Protein AF-A0A521Z4F2-F1 (afdb_monomer_lite)

Secondary structure (DSSP, 8-state):
--HHHHHHHT---SS--EEEEEE--TT---HHHHHHHHHHHHHTT-EEEEEEHHHHHHHHHT--GGGS-HHHHHHHHHHHHHHHHHHTT-TTHHHHHHHHHHHHHHHHHHHHH-TTS-HHHHHHSPPTTEEEEEEEE--HHHHHH-

Sequence (146 aa):
MEADESEKLLAAHDGPELFFGLVCPTGTETAGVVDALTAALARVGYTTEQISLSNLIDSVTGKKTALLHEDERIRHLMKAGTKLCDDSGRGDFIALLAIAAIRQIRTEKHRLKKPELKEAEAANLPLNRTAYVLKSLKREQEAQTL

pLDDT: mean 84.55, std 11.64, range [45.75, 95.69]

Foldseek 3Di:
DPPVVVVVVPPDDQFFEAEAEDDDPQPDDCVVVVVVVQVVLVVVPAHEAEAELLVLLCVVVVHDLVPPDSVVSSVVSVVSLVVQCVVVVHPQVSLVSVLVVQLVVQLVVCCVVPVPDDSVRSSPDTDGRYYYYYPDDHDPSNVVVD

Structure (mmCIF, N/CA/C/O backbone):
data_AF-A0A521Z4F2-F1
#
_entry.id   AF-A0A521Z4F2-F1
#
loop_
_atom_site.group_PDB
_atom_site.id
_atom_site.type_symbol
_atom_site.label_atom_id
_atom_site.label_alt_id
_atom_site.label_comp_id
_atom_site.label_asym_id
_atom_site.label_entity_id
_atom_site.label_seq_id
_atom_site.pdbx_PDB_ins_code
_atom_site.Cartn_x
_atom_site.Cartn_y
_atom_site.Cartn_z
_atom_site.occupancy
_atom_site.B_iso_or_equiv
_atom_site.auth_seq_id
_atom_site.auth_comp_id
_atom_site.auth_asym_id
_atom_site.auth_atom_id
_atom_site.pdbx_PDB_model_num
ATOM 1 N N . MET A 1 1 ? 19.206 -18.280 23.941 1.00 45.75 1 MET A N 1
ATOM 2 C CA . MET A 1 1 ? 18.246 -17.347 24.570 1.00 45.75 1 MET A CA 1
ATOM 3 C C . MET A 1 1 ? 17.602 -16.521 23.455 1.00 45.75 1 MET A C 1
ATOM 5 O O . MET A 1 1 ? 17.710 -15.313 23.460 1.00 45.75 1 MET A O 1
ATOM 9 N N . GLU A 1 2 ? 17.014 -17.191 22.456 1.00 46.28 2 GLU A N 1
ATOM 10 C CA . GLU A 1 2 ? 16.467 -16.564 21.226 1.00 46.28 2 GLU A CA 1
ATOM 11 C C . GLU A 1 2 ? 15.073 -17.115 20.858 1.00 46.28 2 GLU A C 1
ATOM 13 O O . GLU A 1 2 ? 14.394 -16.569 19.998 1.00 46.28 2 GLU A O 1
ATOM 18 N N . ALA A 1 3 ? 14.606 -18.181 21.524 1.00 46.69 3 ALA A N 1
ATOM 19 C CA . ALA A 1 3 ? 13.315 -18.808 21.226 1.00 46.69 3 ALA A CA 1
ATOM 20 C C . ALA A 1 3 ? 12.100 -18.037 21.796 1.00 46.69 3 ALA A C 1
ATOM 22 O O . ALA A 1 3 ? 11.002 -18.165 21.268 1.00 46.69 3 ALA A O 1
ATOM 23 N N . ASP A 1 4 ? 12.297 -17.211 22.832 1.00 51.97 4 ASP A N 1
ATOM 24 C CA . ASP A 1 4 ? 11.220 -16.548 23.598 1.00 51.97 4 ASP A CA 1
ATOM 25 C C . ASP A 1 4 ? 10.605 -15.323 22.878 1.00 51.97 4 ASP A C 1
ATOM 27 O O . ASP A 1 4 ? 9.427 -15.010 23.043 1.00 51.97 4 ASP A O 1
ATOM 31 N N . GLU A 1 5 ? 11.362 -14.635 22.013 1.00 51.59 5 GLU A N 1
ATOM 32 C CA . GLU A 1 5 ? 10.838 -13.496 21.232 1.00 51.59 5 GLU A CA 1
ATOM 33 C C . GLU A 1 5 ? 9.960 -13.937 20.054 1.00 51.59 5 GLU A C 1
ATOM 35 O O . GLU A 1 5 ? 8.976 -13.273 19.722 1.00 51.59 5 GLU A O 1
ATOM 40 N N . SER A 1 6 ? 10.275 -15.088 19.455 1.00 49.88 6 SER A N 1
ATOM 41 C CA . SER A 1 6 ? 9.537 -15.622 18.304 1.00 49.88 6 SER A CA 1
ATOM 42 C C . SER A 1 6 ? 8.145 -16.134 18.703 1.00 49.88 6 SER A C 1
ATOM 44 O O . SER A 1 6 ? 7.183 -15.945 17.959 1.00 49.88 6 SER A O 1
ATOM 46 N N . GLU A 1 7 ? 8.007 -16.717 19.901 1.00 48.75 7 GLU A N 1
ATOM 47 C CA . GLU A 1 7 ? 6.709 -17.155 20.441 1.00 48.75 7 GLU A CA 1
ATOM 48 C C . GLU A 1 7 ? 5.791 -15.977 20.804 1.00 48.75 7 GLU A C 1
ATOM 50 O O . GLU A 1 7 ? 4.580 -16.057 20.597 1.00 48.75 7 GLU A O 1
ATOM 55 N N . LYS A 1 8 ? 6.345 -14.843 21.259 1.00 50.78 8 LYS A N 1
ATOM 56 C CA . LYS A 1 8 ? 5.569 -13.606 21.467 1.00 50.78 8 LYS A CA 1
ATOM 57 C C . LYS A 1 8 ? 5.101 -12.967 20.162 1.00 50.78 8 LYS A C 1
ATOM 59 O O . LYS A 1 8 ? 4.006 -12.410 20.139 1.00 50.78 8 LYS A O 1
ATOM 64 N N . LEU A 1 9 ? 5.889 -13.065 19.087 1.00 52.62 9 LEU A N 1
ATOM 65 C CA . LEU A 1 9 ? 5.521 -12.532 17.769 1.00 52.62 9 LEU A CA 1
ATOM 66 C C . LEU A 1 9 ? 4.317 -13.262 17.147 1.00 52.62 9 LEU A C 1
ATOM 68 O O . LEU A 1 9 ? 3.569 -12.673 16.371 1.00 52.62 9 LEU A O 1
ATOM 72 N N . LEU A 1 10 ? 4.127 -14.537 17.502 1.00 50.06 10 LEU A N 1
ATOM 73 C CA . LEU A 1 10 ? 3.029 -15.392 17.038 1.00 50.06 10 LEU A CA 1
ATOM 74 C C . LEU A 1 10 ? 1.877 -15.505 18.041 1.00 50.06 10 LEU A C 1
ATOM 76 O O . LEU A 1 10 ? 0.931 -16.257 17.794 1.00 50.06 10 LEU A O 1
ATOM 80 N N . ALA A 1 11 ? 1.925 -14.773 19.159 1.00 56.53 11 ALA A N 1
ATOM 81 C CA . ALA A 1 11 ? 0.808 -14.723 20.089 1.00 56.53 11 ALA A CA 1
ATOM 82 C C . ALA A 1 11 ? -0.434 -14.261 19.320 1.00 56.53 11 ALA A C 1
ATOM 84 O O . ALA A 1 11 ? -0.479 -13.132 18.832 1.00 56.53 11 ALA A O 1
ATOM 85 N N . ALA A 1 12 ? -1.428 -15.140 19.181 1.00 57.12 12 ALA A N 1
ATOM 86 C CA . ALA A 1 12 ? -2.644 -14.862 18.430 1.00 57.12 12 ALA A CA 1
ATOM 87 C C . ALA A 1 12 ? -3.355 -13.650 19.046 1.00 57.12 12 ALA A C 1
ATOM 89 O O . ALA A 1 12 ? -4.018 -13.752 20.076 1.00 57.12 12 ALA A O 1
ATOM 90 N N . HIS A 1 13 ? -3.157 -12.480 18.446 1.00 66.00 13 HIS A N 1
ATOM 91 C CA . HIS A 1 13 ? -3.890 -11.282 18.817 1.00 66.00 13 HIS A CA 1
ATOM 92 C C . HIS A 1 13 ? -5.305 -11.410 18.253 1.00 66.00 13 HIS A C 1
ATOM 94 O O . HIS A 1 13 ? -5.501 -11.948 17.162 1.00 66.00 13 HIS A O 1
ATOM 100 N N . ASP A 1 14 ? -6.308 -10.933 18.982 1.00 76.75 14 ASP A N 1
ATOM 101 C CA . ASP A 1 14 ? -7.667 -10.899 18.452 1.00 76.75 14 ASP A CA 1
ATOM 102 C C . ASP A 1 14 ? -7.763 -9.799 17.392 1.00 76.75 14 ASP A C 1
ATOM 104 O O . ASP A 1 14 ? -7.811 -8.611 17.702 1.00 76.75 14 ASP A O 1
ATOM 108 N N . GLY A 1 15 ? -7.776 -10.213 16.123 1.00 82.75 15 GLY A N 1
ATOM 109 C CA . GLY A 1 15 ? -7.918 -9.321 14.974 1.00 82.75 15 GLY 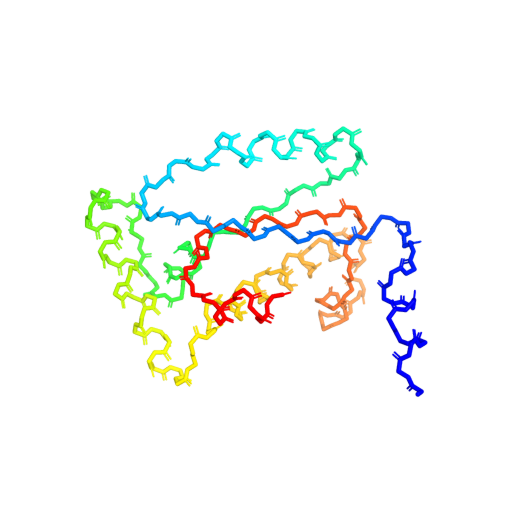A CA 1
ATOM 110 C C . GLY A 1 15 ? -6.677 -8.481 14.643 1.00 82.75 15 GLY A C 1
ATOM 111 O O . GLY A 1 15 ? -6.800 -7.258 14.548 1.00 82.75 15 GLY A O 1
ATOM 112 N N . PRO A 1 16 ? -5.498 -9.094 14.412 1.00 90.38 16 PRO A N 1
ATOM 113 C CA . PRO A 1 16 ? -4.293 -8.370 14.015 1.00 90.38 16 PRO A CA 1
ATOM 114 C C . PRO A 1 16 ? -4.491 -7.646 12.685 1.00 90.38 16 PRO A C 1
ATOM 116 O O . PRO A 1 16 ? -5.386 -7.991 11.908 1.00 90.38 16 PRO A O 1
ATOM 119 N N . GLU A 1 17 ? -3.611 -6.691 12.390 1.00 92.69 17 GLU A N 1
ATOM 120 C CA . GLU A 1 17 ? -3.448 -6.224 11.017 1.00 92.69 17 GLU A CA 1
ATOM 121 C C . GLU A 1 17 ? -2.779 -7.312 10.173 1.00 92.69 17 GLU A C 1
ATOM 123 O O . GLU A 1 17 ? -1.859 -7.989 10.629 1.00 92.69 17 GLU A O 1
ATOM 128 N N . LEU A 1 18 ? -3.244 -7.480 8.938 1.00 92.75 18 LEU A N 1
ATOM 129 C CA . LEU A 1 18 ? -2.653 -8.412 7.980 1.00 92.75 18 LEU A CA 1
ATOM 130 C C . LEU A 1 18 ? -2.032 -7.624 6.833 1.00 92.75 18 LEU A C 1
ATOM 132 O O . LEU A 1 18 ? -2.645 -6.685 6.334 1.00 92.75 18 LEU A O 1
ATOM 136 N N . PHE A 1 19 ? -0.845 -8.016 6.385 1.00 92.50 19 PHE A N 1
ATOM 137 C CA . PHE A 1 19 ? -0.157 -7.379 5.265 1.00 92.50 19 PHE A CA 1
ATOM 138 C C . PHE A 1 19 ? 0.078 -8.419 4.174 1.00 92.50 19 PHE A C 1
ATOM 140 O O . PHE A 1 19 ? 0.711 -9.446 4.404 1.00 92.50 19 PHE A O 1
ATOM 147 N N . PHE A 1 20 ? -0.456 -8.161 2.985 1.00 92.38 20 PHE A N 1
ATOM 148 C CA . PHE A 1 20 ? -0.323 -9.022 1.817 1.00 92.38 20 PHE A CA 1
ATOM 149 C C . PHE A 1 20 ? 0.442 -8.275 0.730 1.00 92.38 20 PHE A C 1
ATOM 151 O O . PHE A 1 20 ? -0.073 -7.323 0.143 1.00 92.38 20 PHE A O 1
ATOM 158 N N . GLY A 1 21 ? 1.668 -8.710 0.448 1.00 90.94 21 GLY A N 1
ATOM 159 C CA . GLY A 1 21 ? 2.465 -8.206 -0.666 1.00 90.94 21 GLY A CA 1
ATOM 160 C C . GLY A 1 21 ? 2.241 -9.027 -1.933 1.00 90.94 21 GLY A C 1
ATOM 161 O O . GLY A 1 21 ? 2.605 -10.199 -1.983 1.00 90.94 21 GLY A O 1
ATOM 162 N N . LEU A 1 22 ? 1.670 -8.421 -2.974 1.00 89.06 22 LEU A N 1
ATOM 163 C CA . LEU A 1 22 ? 1.513 -9.052 -4.283 1.00 89.06 22 LEU A CA 1
ATOM 164 C C . LEU A 1 22 ? 2.716 -8.741 -5.176 1.00 89.06 22 LEU A C 1
ATOM 166 O O . LEU A 1 22 ? 2.905 -7.606 -5.631 1.00 89.06 22 LEU A O 1
ATOM 170 N N . VAL A 1 23 ? 3.496 -9.785 -5.452 1.00 87.00 23 VAL A N 1
ATOM 171 C CA . VAL A 1 23 ? 4.620 -9.768 -6.390 1.00 87.00 23 VAL A CA 1
ATOM 172 C C . VAL A 1 23 ? 4.162 -10.397 -7.701 1.00 87.00 23 VAL A C 1
ATOM 174 O O . VAL A 1 23 ? 3.806 -11.574 -7.748 1.00 87.00 23 VAL A O 1
ATOM 177 N N . CYS A 1 24 ? 4.149 -9.613 -8.775 1.00 83.25 24 CYS A N 1
ATOM 178 C CA . CYS A 1 24 ? 3.731 -10.076 -10.095 1.00 83.25 24 CYS A CA 1
ATOM 179 C C . CYS A 1 24 ? 4.542 -9.396 -11.209 1.00 83.25 24 CYS A C 1
ATOM 181 O O . CYS A 1 24 ? 4.979 -8.250 -11.043 1.00 83.25 24 CYS A O 1
ATOM 183 N N . PRO A 1 25 ? 4.709 -10.046 -12.377 1.00 83.50 25 PRO A N 1
ATOM 184 C CA . PRO A 1 25 ? 5.275 -9.397 -13.553 1.00 83.50 25 PRO A CA 1
ATOM 185 C C . PRO A 1 25 ? 4.524 -8.110 -13.913 1.00 83.50 25 PRO A C 1
ATOM 187 O O . PRO A 1 25 ? 3.314 -7.985 -13.704 1.00 83.50 25 PRO A O 1
ATOM 190 N N . THR A 1 26 ? 5.237 -7.136 -14.478 1.00 81.38 26 THR A N 1
ATOM 191 C CA . THR A 1 26 ? 4.616 -5.858 -14.853 1.00 81.38 26 THR A CA 1
ATOM 192 C C . THR A 1 26 ? 3.630 -6.067 -16.006 1.00 81.38 26 THR A C 1
ATOM 194 O O . THR A 1 26 ? 3.967 -6.745 -16.969 1.00 81.38 26 THR A O 1
ATOM 197 N N . GLY A 1 27 ? 2.431 -5.486 -15.903 1.00 76.19 27 GLY A N 1
ATOM 198 C CA . GLY A 1 27 ? 1.341 -5.698 -16.866 1.00 76.19 27 GLY A CA 1
ATOM 199 C C . GLY A 1 27 ? 0.456 -6.913 -16.556 1.00 76.19 27 GLY A C 1
ATOM 200 O O . GLY A 1 27 ? -0.473 -7.188 -17.307 1.00 76.19 27 GLY A O 1
ATOM 201 N N . THR A 1 28 ? 0.713 -7.632 -15.457 1.00 83.50 28 THR A N 1
ATOM 202 C CA . THR A 1 28 ? -0.188 -8.694 -14.988 1.00 83.50 28 THR A CA 1
ATOM 203 C C . THR A 1 28 ? -1.458 -8.082 -14.413 1.00 83.50 28 THR A C 1
ATOM 205 O O . THR A 1 28 ? -1.390 -7.233 -13.519 1.00 83.50 28 THR A O 1
ATOM 208 N N . GLU A 1 29 ? -2.611 -8.550 -14.882 1.00 83.12 29 GLU A N 1
ATOM 209 C CA . GLU A 1 29 ? -3.891 -8.188 -14.287 1.00 83.12 29 GLU A CA 1
ATOM 210 C C . GLU A 1 29 ? -4.029 -8.861 -12.915 1.00 83.12 29 GLU A C 1
ATOM 212 O O . GLU A 1 29 ? -3.973 -10.085 -12.799 1.00 83.12 29 GLU A O 1
ATOM 217 N N . THR A 1 30 ? -4.168 -8.057 -11.861 1.00 86.62 30 THR A N 1
ATOM 218 C CA . THR A 1 30 ? -4.192 -8.531 -10.465 1.00 86.62 30 THR A CA 1
ATOM 219 C C . THR A 1 30 ? -5.515 -8.258 -9.763 1.00 86.62 30 THR A C 1
ATOM 221 O O . THR A 1 30 ? -5.704 -8.759 -8.655 1.00 86.62 30 THR A O 1
ATOM 224 N N . ALA A 1 31 ? -6.450 -7.534 -10.393 1.00 87.50 31 ALA A N 1
ATOM 225 C CA . ALA A 1 31 ? -7.736 -7.190 -9.794 1.00 87.50 31 ALA A CA 1
ATOM 226 C C . ALA A 1 31 ? -8.488 -8.437 -9.323 1.00 87.50 31 ALA A C 1
ATOM 228 O O . ALA A 1 31 ? -8.862 -8.506 -8.160 1.00 87.50 31 ALA A O 1
ATOM 229 N N . GLY A 1 32 ? -8.579 -9.481 -10.155 1.00 90.25 32 GLY A N 1
ATOM 230 C CA . GLY A 1 32 ? -9.282 -10.714 -9.779 1.00 90.25 32 GLY A CA 1
ATOM 231 C C . GLY A 1 32 ? -8.703 -11.416 -8.542 1.00 90.25 32 GLY A C 1
ATOM 232 O O . GLY A 1 32 ? -9.453 -11.959 -7.734 1.00 90.25 32 GLY A O 1
ATOM 233 N N . VAL A 1 33 ? -7.379 -11.370 -8.350 1.00 90.44 33 VAL A N 1
ATOM 234 C CA . VAL A 1 33 ? -6.721 -11.933 -7.156 1.00 90.44 33 VAL A CA 1
ATOM 235 C C . VAL A 1 33 ? -7.029 -11.086 -5.926 1.00 90.44 33 VAL A C 1
ATOM 237 O O . VAL A 1 33 ? -7.364 -11.623 -4.871 1.00 90.44 33 VAL A O 1
ATOM 240 N N . VAL A 1 34 ? -6.942 -9.762 -6.063 1.00 92.00 34 VAL A N 1
ATOM 241 C CA . VAL A 1 34 ? -7.237 -8.816 -4.981 1.00 92.00 34 VAL A CA 1
ATOM 242 C C . VAL A 1 34 ? -8.706 -8.901 -4.567 1.00 92.00 34 VAL A C 1
ATOM 244 O O . VAL A 1 34 ? -8.998 -8.894 -3.373 1.00 92.00 34 VAL A O 1
ATOM 247 N N . ASP A 1 35 ? -9.620 -9.040 -5.522 1.00 93.94 35 ASP A N 1
ATOM 248 C CA . ASP A 1 35 ? -11.056 -9.165 -5.279 1.00 93.94 35 ASP A CA 1
ATOM 249 C C . ASP A 1 35 ? -11.377 -10.474 -4.554 1.00 93.94 35 ASP A C 1
ATOM 251 O O . ASP A 1 35 ? -12.085 -10.470 -3.545 1.00 93.94 35 ASP A O 1
ATOM 255 N N . ALA A 1 36 ? -10.800 -11.592 -5.006 1.00 94.81 36 ALA A N 1
ATOM 256 C CA . ALA A 1 36 ? -10.959 -12.885 -4.347 1.00 94.81 36 ALA A CA 1
ATOM 257 C C . ALA A 1 36 ? -10.402 -12.871 -2.913 1.00 94.81 36 ALA A C 1
ATOM 259 O O . ALA A 1 36 ? -11.056 -13.359 -1.987 1.00 94.81 36 ALA A O 1
ATOM 260 N N . LEU A 1 37 ? -9.224 -12.271 -2.714 1.00 94.00 37 LEU A N 1
ATOM 261 C CA . LEU A 1 37 ? -8.606 -12.121 -1.397 1.00 94.00 37 LEU A CA 1
ATOM 262 C C . LEU A 1 37 ? -9.458 -11.231 -0.482 1.00 94.00 37 LEU A C 1
ATOM 264 O O . LEU A 1 37 ? -9.723 -11.594 0.662 1.00 94.00 37 LEU A O 1
ATOM 268 N N . THR A 1 38 ? -9.948 -10.106 -1.002 1.00 94.50 38 THR A N 1
ATOM 269 C CA . THR A 1 38 ? -10.832 -9.178 -0.284 1.00 94.50 38 THR A CA 1
ATOM 270 C C . THR A 1 38 ? -12.125 -9.873 0.141 1.00 94.50 38 THR A C 1
ATOM 272 O O . THR A 1 38 ? -12.540 -9.755 1.294 1.00 94.50 38 THR A O 1
ATOM 275 N N . ALA A 1 39 ? -12.744 -10.652 -0.751 1.00 95.19 39 ALA A N 1
ATOM 276 C CA . ALA A 1 39 ? -13.948 -11.421 -0.448 1.00 95.19 39 ALA A CA 1
ATOM 277 C C . ALA A 1 39 ? -13.696 -12.482 0.637 1.00 95.19 39 ALA A C 1
ATOM 279 O O . ALA A 1 39 ? -14.512 -12.651 1.546 1.00 95.19 39 ALA A O 1
ATOM 280 N N . ALA A 1 40 ? -12.557 -13.177 0.579 1.00 95.56 40 ALA A N 1
ATOM 281 C CA . ALA A 1 40 ? -12.170 -14.154 1.594 1.00 95.56 40 ALA A CA 1
ATOM 282 C C . ALA A 1 40 ? -11.944 -13.500 2.969 1.00 95.56 40 ALA A C 1
ATOM 284 O O . ALA A 1 40 ? -12.439 -14.005 3.977 1.00 95.56 40 ALA A O 1
ATOM 285 N N . LEU A 1 41 ? -11.265 -12.351 3.010 1.00 94.31 41 LEU A N 1
ATOM 286 C CA . LEU A 1 41 ? -11.017 -11.583 4.233 1.00 94.31 41 LEU A CA 1
ATOM 287 C C . LEU A 1 41 ? -12.316 -11.022 4.829 1.00 94.31 41 LEU A C 1
ATOM 289 O O . LEU A 1 41 ? -12.548 -11.127 6.035 1.00 94.31 41 LEU A O 1
ATOM 293 N N . ALA A 1 42 ? -13.220 -10.516 3.991 1.00 95.19 42 ALA A N 1
ATOM 294 C CA . ALA A 1 42 ? -14.523 -10.026 4.434 1.00 95.19 42 ALA A CA 1
ATOM 295 C C . ALA A 1 42 ? -15.350 -11.121 5.131 1.00 95.19 42 ALA A C 1
ATOM 297 O O . ALA A 1 42 ? -15.981 -10.857 6.156 1.00 95.19 42 ALA A O 1
ATOM 298 N N . ARG A 1 43 ? -15.293 -12.372 4.647 1.00 95.06 43 ARG A N 1
ATOM 299 C CA . ARG A 1 43 ? -15.981 -13.516 5.280 1.00 95.06 43 ARG A CA 1
ATOM 300 C C . ARG A 1 43 ? -15.515 -13.797 6.707 1.00 95.06 43 ARG A C 1
ATOM 302 O O . ARG A 1 43 ? -16.289 -14.333 7.493 1.00 95.06 43 ARG A O 1
ATOM 309 N N . VAL A 1 44 ? -14.274 -13.448 7.039 1.00 93.50 44 VAL A N 1
ATOM 310 C CA . VAL A 1 44 ? -13.713 -13.579 8.393 1.00 93.50 44 VAL A CA 1
ATOM 311 C C . VAL A 1 44 ? -13.718 -12.249 9.157 1.00 93.50 44 VAL A C 1
ATOM 313 O O . VAL A 1 44 ? -13.064 -12.117 10.193 1.00 93.50 44 VAL A O 1
ATOM 316 N N . GLY A 1 45 ? -14.480 -11.259 8.685 1.00 92.88 45 GLY A N 1
ATOM 317 C CA . GLY A 1 45 ? -14.699 -9.983 9.366 1.00 92.88 45 GLY A CA 1
ATOM 318 C C . GLY A 1 45 ? -13.540 -8.996 9.252 1.00 92.88 45 GLY A C 1
ATOM 319 O O . GLY A 1 45 ? -13.386 -8.158 10.138 1.00 92.88 45 GLY A O 1
ATOM 320 N N . TYR A 1 46 ? -12.709 -9.112 8.215 1.00 95.69 46 TYR A N 1
ATOM 321 C CA . TYR A 1 46 ? -11.644 -8.156 7.926 1.00 95.69 46 TYR A CA 1
ATOM 322 C C . TYR A 1 46 ? -12.089 -7.093 6.923 1.00 95.69 46 TYR A C 1
ATOM 324 O O . TYR A 1 46 ? -12.776 -7.384 5.944 1.00 95.69 46 TYR A O 1
ATOM 332 N N . THR A 1 47 ? -11.642 -5.859 7.143 1.00 94.75 47 THR A N 1
ATOM 333 C CA . THR A 1 47 ? -11.712 -4.784 6.142 1.00 94.75 47 THR A CA 1
ATOM 334 C C . THR A 1 47 ? -10.421 -4.758 5.336 1.00 94.75 47 THR A C 1
ATOM 336 O O . THR A 1 47 ? -9.358 -4.992 5.904 1.00 94.75 47 THR A O 1
ATOM 339 N N . THR A 1 48 ? -10.497 -4.507 4.027 1.00 95.50 48 THR A N 1
ATOM 340 C CA . THR A 1 48 ? -9.315 -4.527 3.151 1.00 95.50 48 THR A CA 1
ATOM 341 C C . THR A 1 48 ? -8.992 -3.134 2.623 1.00 95.50 48 THR A C 1
ATOM 343 O O . THR A 1 48 ? -9.864 -2.466 2.079 1.00 95.50 48 THR A O 1
ATOM 346 N N . GLU A 1 49 ? -7.731 -2.729 2.751 1.00 95.44 49 GLU A N 1
ATOM 347 C CA . GLU A 1 49 ? -7.156 -1.491 2.229 1.00 95.44 49 GLU A CA 1
ATOM 348 C C . GLU A 1 49 ? -6.161 -1.818 1.115 1.00 95.44 49 GLU A C 1
ATOM 350 O O . GLU A 1 49 ? -5.180 -2.531 1.327 1.00 95.44 49 GLU A O 1
ATOM 355 N N . GLN A 1 50 ? -6.400 -1.311 -0.092 1.00 93.75 50 GLN A N 1
ATOM 356 C CA . GLN A 1 50 ? -5.529 -1.579 -1.236 1.00 93.75 50 GLN A CA 1
ATOM 357 C C . GLN A 1 50 ? -4.528 -0.440 -1.430 1.00 93.75 50 GLN A C 1
ATOM 359 O O . GLN A 1 50 ? -4.916 0.709 -1.632 1.00 93.75 50 GLN A O 1
ATOM 364 N N . ILE A 1 51 ? -3.236 -0.765 -1.452 1.00 92.56 51 ILE A N 1
ATOM 365 C CA . ILE A 1 51 ? -2.156 0.206 -1.648 1.00 92.56 51 ILE A CA 1
ATOM 366 C C . ILE A 1 51 ? -1.418 -0.129 -2.941 1.00 92.56 51 ILE A C 1
ATOM 368 O O . ILE A 1 51 ? -0.777 -1.170 -3.071 1.00 92.56 51 ILE A O 1
ATOM 372 N N . SER A 1 52 ? -1.497 0.770 -3.923 1.00 89.56 52 SER A N 1
ATOM 373 C CA . SER A 1 52 ? -0.750 0.637 -5.175 1.00 89.56 52 SER A CA 1
ATOM 374 C C . SER A 1 52 ? 0.564 1.395 -5.110 1.00 89.56 52 SER A C 1
ATOM 376 O O . SER A 1 52 ? 0.555 2.625 -5.127 1.00 89.56 52 SER A O 1
ATOM 378 N N . LEU A 1 53 ? 1.690 0.675 -5.143 1.00 87.00 53 LEU A N 1
ATOM 379 C CA . LEU A 1 53 ? 3.016 1.299 -5.183 1.00 87.00 53 LEU A CA 1
ATOM 380 C C . LEU A 1 53 ? 3.167 2.210 -6.414 1.00 87.00 53 LEU A C 1
ATOM 382 O O . LEU A 1 53 ? 3.762 3.280 -6.335 1.00 87.00 53 LEU A O 1
ATOM 386 N N . SER A 1 54 ? 2.559 1.836 -7.541 1.00 86.06 54 SER A N 1
ATOM 387 C CA . SER A 1 54 ? 2.521 2.664 -8.752 1.00 86.06 54 SER A CA 1
ATOM 388 C C . SER A 1 54 ? 1.809 4.005 -8.541 1.00 86.06 54 SER A C 1
ATOM 390 O O . SER A 1 54 ? 2.328 5.033 -8.963 1.00 86.06 54 SER A O 1
ATOM 392 N N . ASN A 1 55 ? 0.669 4.017 -7.842 1.00 88.00 55 ASN A N 1
ATOM 393 C CA . ASN A 1 55 ? -0.042 5.265 -7.543 1.00 88.00 55 ASN A CA 1
ATOM 394 C C . ASN A 1 55 ? 0.737 6.140 -6.550 1.00 88.00 55 ASN A C 1
ATOM 396 O O . ASN A 1 55 ? 0.687 7.364 -6.645 1.00 88.00 55 ASN A O 1
ATOM 400 N N . LEU A 1 56 ? 1.477 5.529 -5.617 1.00 89.06 56 LEU A N 1
ATOM 401 C CA . LEU A 1 56 ? 2.351 6.266 -4.699 1.00 89.06 56 LEU A CA 1
ATOM 402 C C . LEU A 1 56 ? 3.498 6.959 -5.448 1.00 89.06 56 LEU A C 1
ATOM 404 O O . LEU A 1 56 ? 3.79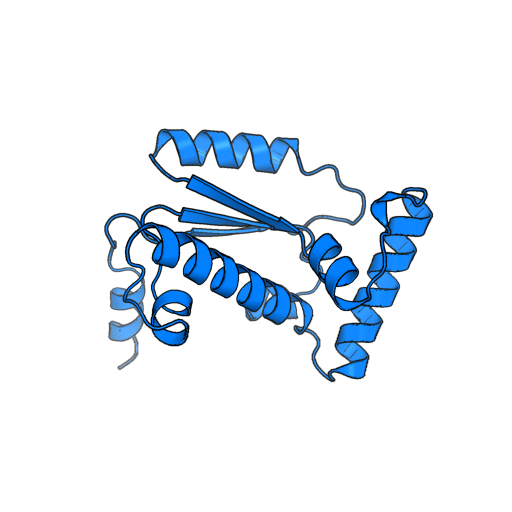3 8.118 -5.166 1.00 89.06 56 LEU A O 1
ATOM 408 N N . ILE A 1 57 ? 4.096 6.294 -6.444 1.00 87.12 57 ILE A N 1
ATOM 409 C CA . ILE A 1 57 ? 5.117 6.900 -7.317 1.00 87.12 57 ILE A CA 1
ATOM 410 C C . ILE A 1 57 ? 4.538 8.108 -8.065 1.00 87.12 57 ILE A C 1
ATOM 412 O O . ILE A 1 57 ? 5.160 9.171 -8.091 1.00 87.12 57 ILE A O 1
ATOM 416 N N . ASP A 1 58 ? 3.340 7.979 -8.630 1.00 88.56 58 ASP A N 1
ATOM 417 C CA . ASP A 1 58 ? 2.644 9.087 -9.298 1.00 88.56 58 ASP A CA 1
ATOM 418 C C . ASP A 1 58 ? 2.397 10.264 -8.345 1.00 88.56 58 ASP A C 1
ATOM 420 O O . ASP A 1 58 ? 2.689 11.414 -8.683 1.00 88.56 58 ASP A O 1
ATOM 424 N N . SER A 1 59 ? 1.945 9.977 -7.120 1.00 86.88 59 SER A N 1
ATOM 425 C CA . SER A 1 59 ? 1.715 10.991 -6.088 1.00 86.88 59 SER A CA 1
ATOM 426 C C . SER A 1 59 ? 2.990 11.751 -5.719 1.00 86.88 59 SER A C 1
ATOM 428 O O . SER A 1 59 ? 2.950 12.971 -5.587 1.00 86.88 59 SER A O 1
ATOM 430 N N . VAL A 1 60 ? 4.119 11.057 -5.556 1.00 86.62 60 VAL A N 1
ATOM 431 C CA . VAL A 1 60 ? 5.401 11.682 -5.181 1.00 86.62 60 VAL A CA 1
ATOM 432 C C . VAL A 1 60 ? 6.017 12.449 -6.350 1.00 86.62 60 VAL A C 1
ATOM 434 O O . VAL A 1 60 ? 6.611 13.506 -6.157 1.00 86.62 60 VAL A O 1
ATOM 437 N N . THR A 1 61 ? 5.862 11.949 -7.576 1.00 84.94 61 THR A N 1
ATOM 438 C CA . THR A 1 61 ? 6.407 12.598 -8.780 1.00 84.94 61 THR A CA 1
ATOM 439 C C . THR A 1 61 ? 5.507 13.700 -9.344 1.00 84.94 61 THR A C 1
ATOM 441 O O . THR A 1 61 ? 5.915 14.402 -10.272 1.00 84.94 61 THR A O 1
ATOM 444 N N . GLY A 1 62 ? 4.290 13.857 -8.813 1.00 82.81 62 GLY A N 1
ATOM 445 C CA . GLY A 1 62 ? 3.302 14.833 -9.274 1.00 82.81 62 GLY A CA 1
ATOM 446 C C . GLY A 1 62 ? 2.748 14.543 -10.673 1.00 82.81 62 GLY A C 1
ATOM 447 O O . GLY A 1 62 ? 2.159 15.428 -11.298 1.00 82.81 62 GLY A O 1
ATOM 448 N N . LYS A 1 63 ? 2.943 13.327 -11.195 1.00 80.12 63 LYS A N 1
ATOM 449 C CA . LYS A 1 63 ? 2.503 12.931 -12.537 1.00 80.12 63 LYS A CA 1
ATOM 450 C C . LYS A 1 63 ? 1.254 12.067 -12.463 1.00 80.12 63 LYS A C 1
ATOM 452 O O . LYS A 1 63 ? 1.103 11.244 -11.574 1.00 80.12 63 LYS A O 1
ATOM 457 N N . LYS A 1 64 ? 0.358 12.249 -13.434 1.00 80.56 64 LYS A N 1
ATOM 458 C CA . LYS A 1 64 ? -0.850 11.431 -13.598 1.00 80.56 64 LYS A CA 1
ATOM 459 C C . LYS A 1 64 ? -0.643 10.471 -14.762 1.00 80.56 64 LYS A C 1
ATOM 461 O O . LYS A 1 64 ? -1.047 10.767 -15.884 1.00 80.56 64 LYS A O 1
ATOM 466 N N . THR A 1 65 ? 0.013 9.340 -14.513 1.00 81.00 65 THR A N 1
ATOM 467 C CA . THR A 1 65 ? 0.322 8.372 -15.579 1.00 81.00 65 THR A CA 1
ATOM 468 C C . THR A 1 65 ? -0.897 7.560 -16.015 1.00 81.00 65 THR A C 1
ATOM 470 O O . THR A 1 65 ? -0.863 6.930 -17.066 1.00 81.00 65 THR A O 1
ATOM 473 N N . ALA A 1 66 ? -2.006 7.640 -15.272 1.00 77.38 66 ALA A N 1
ATOM 474 C CA . ALA A 1 66 ? -3.278 6.993 -15.597 1.00 77.38 66 ALA A CA 1
ATOM 475 C C . ALA A 1 66 ? -3.873 7.387 -16.965 1.00 77.38 66 ALA A C 1
ATOM 477 O O . ALA A 1 66 ? -4.727 6.673 -17.475 1.00 77.38 66 ALA A O 1
ATOM 478 N N . LEU A 1 67 ? -3.448 8.516 -17.545 1.00 80.31 67 LEU A N 1
ATOM 479 C CA . LEU A 1 67 ? -3.897 8.974 -18.866 1.00 80.31 67 LEU A CA 1
ATOM 480 C C . LEU A 1 67 ? -3.008 8.479 -20.019 1.00 80.31 67 LEU A C 1
ATOM 482 O O . LEU A 1 67 ? -3.333 8.723 -21.177 1.00 80.31 67 LEU A O 1
ATOM 486 N N . LEU A 1 68 ? -1.877 7.838 -19.716 1.00 84.94 68 LEU A N 1
ATOM 487 C CA . LEU A 1 68 ? -0.949 7.327 -20.722 1.00 84.94 68 LEU A CA 1
ATOM 488 C C . LEU A 1 68 ? -1.408 5.965 -21.249 1.00 84.94 68 LEU A C 1
ATOM 490 O O . LEU A 1 68 ? -2.089 5.212 -20.551 1.00 84.94 68 LEU A O 1
ATOM 494 N N . HIS A 1 69 ? -0.960 5.621 -22.457 1.00 87.69 69 HIS A N 1
ATOM 495 C CA . HIS A 1 69 ? -1.057 4.249 -22.948 1.00 87.69 69 HIS A CA 1
ATOM 496 C C . HIS A 1 69 ? -0.313 3.289 -22.014 1.00 87.69 69 HIS A C 1
ATOM 498 O O . HIS A 1 69 ? 0.669 3.661 -21.373 1.00 87.69 69 HIS A O 1
ATOM 504 N N . GLU A 1 70 ? -0.786 2.047 -21.921 1.00 82.44 70 GLU A N 1
ATOM 505 C CA . GLU A 1 70 ? -0.326 1.096 -20.903 1.00 82.44 70 GLU A CA 1
ATOM 506 C C . GLU A 1 70 ? 1.187 0.838 -20.958 1.00 82.44 70 GLU A C 1
ATOM 508 O O . GLU A 1 70 ? 1.865 0.792 -19.931 1.00 82.44 70 GLU A O 1
ATOM 513 N N . ASP A 1 71 ? 1.751 0.742 -22.158 1.00 85.94 71 ASP A N 1
ATOM 514 C CA . ASP A 1 71 ? 3.180 0.533 -22.368 1.00 85.94 71 ASP A CA 1
ATOM 515 C C . ASP A 1 71 ? 4.014 1.763 -21.966 1.00 85.94 71 ASP A C 1
ATOM 517 O O . ASP A 1 71 ? 5.069 1.634 -21.335 1.00 85.94 71 ASP A O 1
ATOM 521 N N . GLU A 1 72 ? 3.535 2.968 -22.273 1.00 86.50 72 GLU A N 1
ATOM 522 C CA . GLU A 1 72 ? 4.140 4.225 -21.834 1.00 86.50 72 GLU A CA 1
ATOM 523 C C . GLU A 1 72 ? 4.053 4.399 -20.320 1.00 86.50 72 GLU A C 1
ATOM 525 O O . GLU A 1 72 ? 5.054 4.741 -19.685 1.00 86.50 72 GLU A O 1
ATOM 530 N N . ARG A 1 73 ? 2.890 4.102 -19.736 1.00 86.81 73 ARG A N 1
ATOM 531 C CA . ARG A 1 73 ? 2.626 4.137 -18.296 1.00 86.81 73 ARG A CA 1
ATOM 532 C C . ARG A 1 73 ? 3.586 3.220 -17.551 1.00 86.81 73 ARG A C 1
ATOM 534 O O . ARG A 1 73 ? 4.262 3.655 -16.618 1.00 86.81 73 ARG A O 1
ATOM 541 N N . ILE A 1 74 ? 3.713 1.973 -18.002 1.00 86.00 74 ILE A N 1
ATOM 542 C CA . ILE A 1 74 ? 4.640 0.988 -17.437 1.00 86.00 74 ILE A CA 1
ATOM 543 C C . ILE A 1 74 ? 6.082 1.492 -17.507 1.00 86.00 74 ILE A C 1
ATOM 545 O O . ILE A 1 74 ? 6.771 1.526 -16.481 1.00 86.00 74 ILE A O 1
ATOM 549 N N . ARG A 1 75 ? 6.545 1.912 -18.693 1.00 86.81 75 ARG A N 1
ATOM 550 C CA . ARG A 1 75 ? 7.919 2.408 -18.876 1.00 86.81 75 ARG A CA 1
ATOM 551 C C . ARG A 1 75 ? 8.190 3.629 -18.003 1.00 86.81 75 ARG A C 1
ATOM 553 O O . ARG A 1 75 ? 9.282 3.748 -17.445 1.00 86.81 75 ARG A O 1
ATOM 560 N N . HIS A 1 76 ? 7.209 4.515 -17.868 1.00 88.00 76 HIS A N 1
ATOM 561 C CA . HIS A 1 76 ? 7.307 5.695 -17.027 1.00 88.00 76 HIS A CA 1
ATOM 562 C C . HIS A 1 76 ? 7.470 5.328 -15.555 1.00 88.00 76 HIS A C 1
ATOM 564 O O . HIS A 1 76 ? 8.443 5.739 -14.928 1.00 88.00 76 HIS A O 1
ATOM 570 N N . LEU A 1 77 ? 6.555 4.517 -15.024 1.00 86.94 77 LEU A N 1
ATOM 571 C CA . LEU A 1 77 ? 6.547 4.105 -13.622 1.00 86.94 77 LEU A CA 1
ATOM 572 C C . LEU A 1 77 ? 7.803 3.318 -13.246 1.00 86.94 77 LEU A C 1
ATOM 574 O O . LEU A 1 77 ? 8.340 3.506 -12.158 1.00 86.94 77 LEU A O 1
ATOM 578 N N . MET A 1 78 ? 8.309 2.473 -14.150 1.00 86.75 78 MET A N 1
ATOM 579 C CA . MET A 1 78 ? 9.583 1.779 -13.946 1.00 86.75 78 MET A CA 1
ATOM 580 C C . MET A 1 78 ? 10.745 2.767 -13.816 1.00 86.75 78 MET A C 1
ATOM 582 O O . MET A 1 78 ? 11.501 2.692 -12.851 1.00 86.75 78 MET A O 1
ATOM 586 N N . LYS A 1 79 ? 10.865 3.723 -14.748 1.00 89.88 79 LYS A N 1
ATOM 587 C CA . LYS A 1 79 ? 11.927 4.741 -14.710 1.00 89.88 79 LYS A CA 1
ATOM 588 C C . LYS A 1 79 ? 11.819 5.636 -13.478 1.00 89.88 79 LYS A C 1
ATOM 590 O O . LYS A 1 79 ? 12.826 5.892 -12.830 1.00 89.88 79 LYS A O 1
ATOM 595 N N . ALA A 1 80 ? 10.613 6.089 -13.152 1.00 88.94 80 ALA A N 1
ATOM 596 C CA . ALA A 1 80 ? 10.351 6.930 -11.993 1.00 88.94 80 ALA A CA 1
ATOM 597 C C . ALA A 1 80 ? 10.676 6.201 -10.683 1.00 88.94 80 ALA A C 1
ATOM 599 O O . ALA A 1 80 ? 11.377 6.748 -9.840 1.00 88.94 80 ALA A O 1
ATOM 600 N N . GLY A 1 81 ? 10.241 4.946 -10.542 1.00 86.75 81 GLY A N 1
ATOM 601 C CA . GLY A 1 81 ? 10.542 4.132 -9.369 1.00 86.75 81 GLY A CA 1
ATOM 602 C C . GLY A 1 81 ? 12.038 3.873 -9.193 1.00 86.75 81 GLY A C 1
ATOM 603 O O . GLY A 1 81 ? 12.530 3.955 -8.077 1.00 86.75 81 GLY A O 1
ATOM 604 N N . THR A 1 82 ? 12.776 3.573 -10.269 1.00 88.56 82 THR A N 1
ATOM 605 C CA . THR A 1 82 ? 14.246 3.443 -10.205 1.00 88.56 82 THR A CA 1
ATOM 606 C C . THR A 1 82 ? 14.902 4.758 -9.819 1.00 88.56 82 THR A C 1
ATOM 608 O O . THR A 1 82 ? 15.697 4.782 -8.888 1.00 88.56 82 THR A O 1
ATOM 611 N N . LYS A 1 83 ? 14.492 5.863 -10.446 1.00 90.00 83 LYS A N 1
ATOM 612 C CA . LYS A 1 83 ? 15.026 7.185 -10.125 1.00 90.00 83 LYS A CA 1
ATOM 613 C C . LYS A 1 83 ? 14.820 7.560 -8.656 1.00 90.00 83 LYS A C 1
ATOM 615 O O . LYS A 1 83 ? 15.736 8.096 -8.052 1.00 90.00 83 LYS A O 1
ATOM 620 N N . LEU A 1 84 ? 13.655 7.266 -8.076 1.00 89.00 84 LEU A N 1
ATOM 621 C CA . LEU A 1 84 ? 13.401 7.522 -6.655 1.00 89.00 84 LEU A CA 1
ATOM 622 C C . LEU A 1 84 ? 14.364 6.744 -5.753 1.00 89.00 84 LEU A C 1
ATOM 624 O O . LEU A 1 84 ? 14.898 7.322 -4.814 1.00 89.00 84 LEU A O 1
ATOM 628 N N . CYS A 1 85 ? 14.611 5.467 -6.059 1.00 87.44 85 CYS A N 1
ATOM 629 C CA . CYS A 1 85 ? 15.574 4.652 -5.320 1.00 87.44 85 CYS A CA 1
ATOM 630 C C . CYS A 1 85 ? 17.010 5.183 -5.444 1.00 87.44 85 CYS A C 1
ATOM 632 O O . CYS A 1 85 ? 17.730 5.223 -4.445 1.00 87.44 85 CYS A O 1
ATOM 634 N N . ASP A 1 86 ? 17.412 5.595 -6.649 1.00 90.19 86 ASP A N 1
ATOM 635 C CA . ASP A 1 86 ? 18.746 6.140 -6.921 1.00 90.19 86 ASP A CA 1
ATOM 636 C C . ASP A 1 86 ? 18.947 7.482 -6.204 1.00 90.19 86 ASP A C 1
ATOM 638 O O . ASP A 1 86 ? 19.928 7.662 -5.484 1.00 90.19 86 ASP A O 1
ATOM 642 N N . ASP A 1 87 ? 17.984 8.400 -6.339 1.00 90.19 87 ASP A N 1
ATOM 643 C CA . ASP A 1 87 ? 18.019 9.729 -5.721 1.00 90.19 87 ASP A CA 1
ATOM 644 C C . ASP A 1 87 ? 18.020 9.632 -4.181 1.00 90.19 87 ASP A C 1
ATOM 646 O O . ASP A 1 87 ? 18.644 10.452 -3.508 1.00 90.19 87 ASP A O 1
ATOM 650 N N . SER A 1 88 ? 17.351 8.625 -3.605 1.00 87.50 88 SER A N 1
ATOM 651 C CA . SER A 1 88 ? 17.335 8.395 -2.155 1.00 87.50 88 SER A CA 1
ATOM 652 C C . SER A 1 88 ? 18.507 7.553 -1.641 1.00 87.50 88 SER A C 1
ATOM 654 O O . SER A 1 88 ? 18.631 7.376 -0.429 1.00 87.50 88 SER A O 1
ATOM 656 N N . GLY A 1 89 ? 19.305 6.951 -2.531 1.00 87.81 89 GLY A N 1
ATOM 657 C CA . GLY A 1 89 ? 20.325 5.958 -2.178 1.00 87.81 89 GLY A CA 1
ATOM 658 C C . GLY A 1 89 ? 19.763 4.698 -1.501 1.00 87.81 89 GLY A C 1
ATOM 659 O O . GLY A 1 89 ? 20.466 4.054 -0.724 1.00 87.81 89 GLY A O 1
ATOM 660 N N . ARG A 1 90 ? 18.485 4.361 -1.742 1.00 84.31 90 ARG A N 1
ATOM 661 C CA . ARG A 1 90 ? 17.766 3.270 -1.056 1.00 84.31 90 ARG A CA 1
ATOM 662 C C . ARG A 1 90 ? 16.929 2.441 -2.026 1.00 84.31 90 ARG A C 1
ATOM 664 O O . ARG A 1 90 ? 15.936 2.916 -2.572 1.00 84.31 90 ARG A O 1
ATOM 671 N N . GLY A 1 91 ? 17.282 1.166 -2.175 1.00 82.75 91 GLY A N 1
ATOM 672 C CA . GLY A 1 91 ? 16.545 0.216 -3.020 1.00 82.75 91 GLY A CA 1
ATOM 673 C 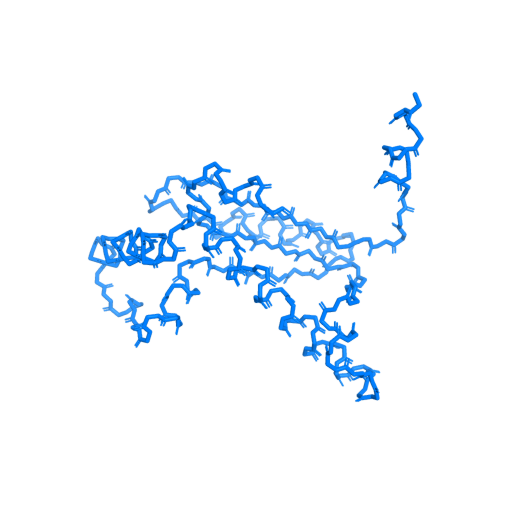C . GLY A 1 91 ? 15.129 -0.109 -2.526 1.00 82.75 91 GLY A C 1
ATOM 674 O O . GLY A 1 91 ? 14.280 -0.518 -3.312 1.00 82.75 91 GLY A O 1
ATOM 675 N N . ASP A 1 92 ? 14.847 0.140 -1.247 1.00 84.75 92 ASP A N 1
ATOM 676 C CA . ASP A 1 92 ? 13.563 -0.102 -0.585 1.00 84.75 92 ASP A CA 1
ATOM 677 C C . ASP A 1 92 ? 12.721 1.171 -0.396 1.00 84.75 92 ASP A C 1
ATOM 679 O O . ASP A 1 92 ? 11.707 1.157 0.301 1.00 84.75 92 ASP A O 1
ATOM 683 N N . PHE A 1 93 ? 13.100 2.285 -1.031 1.00 87.50 93 PHE A N 1
ATOM 684 C CA . PHE A 1 93 ? 12.404 3.564 -0.869 1.00 87.50 93 PHE A CA 1
ATOM 685 C C . PHE A 1 93 ? 10.895 3.469 -1.140 1.00 87.50 93 PHE A C 1
ATOM 687 O O . PHE A 1 93 ? 10.089 4.070 -0.431 1.00 87.50 93 PHE A O 1
ATOM 694 N N . ILE A 1 94 ? 10.484 2.666 -2.126 1.00 87.25 94 ILE A N 1
ATOM 695 C CA . ILE A 1 94 ? 9.064 2.504 -2.456 1.00 87.25 94 ILE A CA 1
ATOM 696 C C . ILE A 1 94 ? 8.304 1.746 -1.353 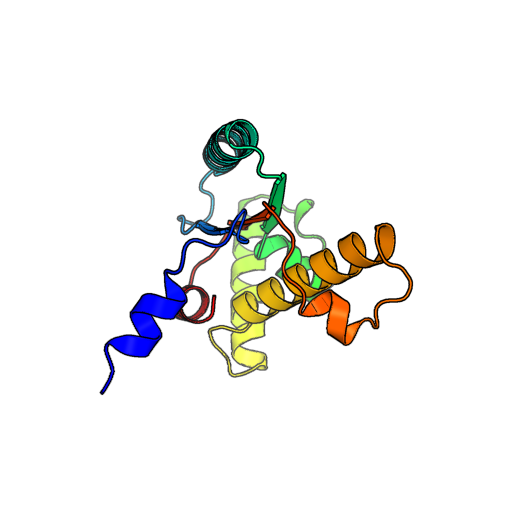1.00 87.25 94 ILE A C 1
ATOM 698 O O . ILE A 1 94 ? 7.143 2.058 -1.089 1.00 87.25 94 ILE A O 1
ATOM 702 N N . ALA A 1 95 ? 8.952 0.811 -0.651 1.00 86.88 95 ALA A N 1
ATOM 703 C CA . ALA A 1 95 ? 8.362 0.158 0.518 1.00 86.88 95 ALA A CA 1
ATOM 704 C C . ALA A 1 95 ? 8.135 1.158 1.661 1.00 86.88 95 ALA A C 1
ATOM 706 O O . ALA A 1 95 ? 7.075 1.154 2.284 1.00 86.88 95 ALA A O 1
ATOM 707 N N . LEU A 1 96 ? 9.063 2.097 1.873 1.00 89.88 96 LEU A N 1
ATOM 708 C CA . LEU A 1 96 ? 8.879 3.171 2.858 1.00 89.88 96 LEU A CA 1
ATOM 709 C C . LEU A 1 96 ? 7.700 4.084 2.509 1.00 89.88 96 LEU A C 1
ATOM 711 O O . LEU A 1 96 ? 6.967 4.496 3.408 1.00 89.88 96 LEU A O 1
ATOM 715 N N . LEU A 1 97 ? 7.485 4.378 1.221 1.00 90.50 97 LEU A N 1
ATOM 716 C CA . LEU A 1 97 ? 6.294 5.111 0.777 1.00 90.50 97 LEU A CA 1
ATOM 717 C C . LEU A 1 97 ? 5.013 4.345 1.115 1.00 90.50 97 LEU A C 1
ATOM 719 O O . LEU A 1 97 ? 4.031 4.950 1.544 1.00 90.50 97 LEU A O 1
ATOM 723 N N . ALA A 1 98 ? 5.018 3.020 0.963 1.00 92.06 98 ALA A N 1
ATOM 724 C CA . ALA A 1 98 ? 3.875 2.202 1.340 1.00 92.06 98 ALA A CA 1
ATOM 725 C C . ALA A 1 98 ? 3.629 2.206 2.857 1.00 92.06 98 ALA A C 1
ATOM 727 O O . ALA A 1 98 ? 2.489 2.371 3.285 1.00 92.06 98 ALA A O 1
ATOM 728 N N . ILE A 1 99 ? 4.684 2.122 3.674 1.00 92.06 99 ILE A N 1
ATOM 729 C CA . ILE A 1 99 ? 4.585 2.263 5.136 1.00 92.06 99 ILE A CA 1
ATOM 730 C C . ILE A 1 99 ? 4.032 3.644 5.509 1.00 92.06 99 ILE A C 1
ATOM 732 O O . ILE A 1 99 ? 3.159 3.749 6.369 1.00 92.06 99 ILE A O 1
ATOM 736 N N . ALA A 1 100 ? 4.492 4.710 4.851 1.00 92.62 100 ALA A N 1
ATOM 737 C CA . ALA A 1 100 ? 3.963 6.054 5.066 1.00 92.62 100 ALA A CA 1
ATOM 738 C C . ALA A 1 100 ? 2.463 6.138 4.729 1.00 92.62 100 ALA A C 1
ATOM 740 O O . ALA A 1 100 ? 1.695 6.703 5.508 1.00 92.62 100 ALA A O 1
ATOM 741 N N . ALA A 1 101 ? 2.029 5.506 3.634 1.00 93.56 101 ALA A N 1
ATOM 742 C CA . ALA A 1 101 ? 0.617 5.421 3.265 1.00 93.56 101 ALA A CA 1
ATOM 743 C C . ALA A 1 101 ? -0.214 4.645 4.304 1.00 93.56 101 ALA A C 1
ATOM 745 O O . ALA A 1 101 ? -1.286 5.102 4.696 1.00 93.56 101 ALA A O 1
ATOM 746 N N . ILE A 1 102 ? 0.297 3.520 4.820 1.00 93.94 102 ILE A N 1
ATOM 747 C CA . ILE A 1 102 ? -0.345 2.760 5.909 1.00 93.94 102 ILE A CA 1
ATOM 748 C C . ILE A 1 102 ? -0.516 3.645 7.146 1.00 93.94 102 ILE A C 1
ATOM 750 O O . ILE A 1 102 ? -1.604 3.719 7.715 1.00 93.94 102 ILE A O 1
ATOM 754 N N . ARG A 1 103 ? 0.539 4.360 7.552 1.00 94.06 103 ARG A N 1
ATOM 755 C CA . ARG A 1 103 ? 0.496 5.272 8.705 1.00 94.06 103 ARG A CA 1
ATOM 756 C C . ARG A 1 103 ? -0.535 6.382 8.516 1.00 94.06 103 ARG A C 1
ATOM 758 O O . ARG A 1 103 ? -1.254 6.696 9.459 1.00 94.06 103 ARG A O 1
ATOM 765 N N . GLN A 1 104 ? -0.656 6.925 7.306 1.00 93.06 104 GLN A N 1
ATOM 766 C CA . GLN A 1 104 ? -1.679 7.918 6.979 1.00 93.06 104 GLN A CA 1
ATOM 767 C C . GLN A 1 104 ? -3.099 7.339 7.096 1.00 93.06 104 GLN A C 1
ATOM 769 O O . GLN A 1 104 ? -3.953 7.961 7.728 1.00 93.06 104 GLN A O 1
ATOM 774 N N . ILE A 1 105 ? -3.339 6.135 6.564 1.00 93.38 105 ILE A N 1
ATOM 775 C CA . ILE A 1 105 ? -4.634 5.439 6.676 1.00 93.38 105 ILE A CA 1
ATOM 776 C C . ILE A 1 105 ? -4.992 5.186 8.147 1.00 93.38 105 ILE A C 1
ATOM 778 O O . ILE A 1 105 ? -6.132 5.417 8.557 1.00 93.38 105 ILE A O 1
ATOM 782 N N . ARG A 1 106 ? -4.023 4.750 8.964 1.00 93.81 106 ARG A N 1
ATOM 783 C CA . ARG A 1 106 ? -4.213 4.567 10.412 1.00 93.81 106 ARG A CA 1
ATOM 784 C C . ARG A 1 106 ? -4.623 5.873 11.085 1.00 93.81 106 ARG A C 1
ATOM 786 O O . ARG A 1 106 ? -5.628 5.891 11.796 1.00 93.81 106 ARG A O 1
ATOM 793 N N . THR A 1 107 ? -3.904 6.965 10.819 1.00 92.56 107 THR A N 1
ATOM 794 C CA . THR A 1 107 ? -4.231 8.295 11.351 1.00 92.56 107 THR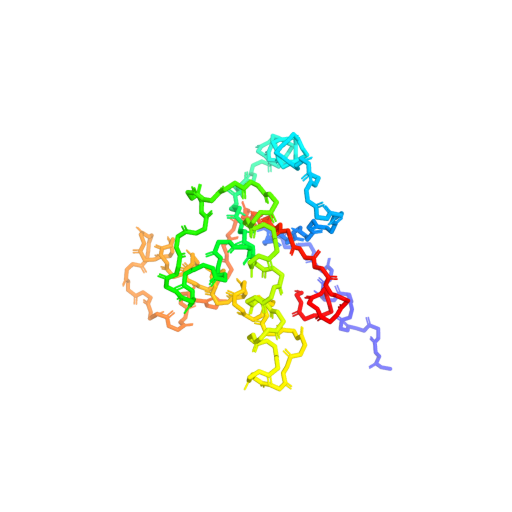 A CA 1
ATOM 795 C C . THR A 1 107 ? -5.649 8.716 10.980 1.00 92.56 107 THR A C 1
ATOM 797 O O . THR A 1 107 ? -6.415 9.109 11.858 1.00 92.56 107 THR A O 1
ATOM 800 N N . GLU A 1 108 ? -6.025 8.608 9.706 1.00 92.50 108 GLU A N 1
ATOM 801 C CA . GLU A 1 108 ? -7.352 8.999 9.227 1.00 92.50 108 GLU A CA 1
ATOM 802 C C . GLU A 1 108 ? -8.460 8.185 9.907 1.00 92.50 108 GLU A C 1
ATOM 804 O O . GLU A 1 108 ? -9.404 8.747 10.468 1.00 92.50 108 GLU A O 1
ATOM 809 N N . LYS A 1 109 ? -8.316 6.857 9.943 1.00 91.75 109 LYS A N 1
ATOM 810 C CA . LYS A 1 109 ? -9.319 5.967 10.540 1.00 91.75 109 LYS A CA 1
ATOM 811 C C . LYS A 1 109 ? -9.435 6.115 12.054 1.00 91.75 109 LYS A C 1
ATOM 813 O O . LYS A 1 109 ? -10.546 6.026 12.581 1.00 91.75 109 LYS A O 1
ATOM 818 N N . HIS A 1 110 ? -8.330 6.344 12.762 1.00 91.44 110 HIS A N 1
ATOM 819 C CA . HIS A 1 110 ? -8.376 6.613 14.201 1.00 91.44 110 HIS A CA 1
ATOM 820 C C . HIS A 1 110 ? -8.957 7.985 14.495 1.00 91.44 110 HIS A C 1
ATOM 822 O O . HIS A 1 110 ? -9.781 8.086 15.394 1.00 91.44 110 HIS A O 1
ATOM 828 N N . ARG A 1 111 ? -8.644 9.014 13.704 1.00 88.00 111 ARG A N 1
ATOM 829 C CA . ARG A 1 111 ? -9.215 10.357 13.877 1.00 88.00 111 ARG A CA 1
ATOM 830 C C . ARG A 1 111 ? -10.744 10.368 13.780 1.00 88.00 111 ARG A C 1
ATOM 832 O O . ARG A 1 111 ? -11.385 11.141 14.484 1.00 88.00 111 ARG A O 1
ATOM 839 N N . LEU A 1 112 ? -11.336 9.495 12.961 1.00 85.38 112 LEU A N 1
ATOM 840 C CA . LEU A 1 112 ? -12.795 9.334 12.877 1.00 85.38 112 LEU A CA 1
ATOM 841 C C . LEU A 1 112 ? -13.419 8.719 14.141 1.00 85.38 112 LEU A C 1
ATOM 843 O O . LEU A 1 112 ? -14.591 8.959 14.417 1.00 85.38 112 LEU A O 1
ATOM 847 N N . LYS A 1 113 ? -12.666 7.908 14.894 1.00 85.81 113 LYS A N 1
ATOM 848 C CA . LYS A 1 113 ? -13.164 7.164 16.067 1.00 85.81 113 LYS A CA 1
ATOM 849 C C . LYS A 1 113 ? -12.712 7.748 17.409 1.00 85.81 113 LYS A C 1
ATOM 851 O O . LYS A 1 113 ? -13.373 7.515 18.414 1.00 85.81 113 LYS A O 1
ATOM 856 N N . LYS A 1 114 ? -11.567 8.427 17.416 1.00 87.00 114 LYS A N 1
ATOM 857 C CA . LYS A 1 114 ? -10.809 8.922 18.572 1.00 87.00 114 LYS A CA 1
ATOM 858 C C . LYS A 1 114 ? -10.085 10.224 18.183 1.00 87.00 114 LYS A C 1
ATOM 860 O O . LYS A 1 114 ? -8.864 10.217 17.998 1.00 87.00 114 LYS A O 1
ATOM 865 N N . PRO A 1 115 ? -10.819 11.329 17.966 1.00 84.19 115 PRO A N 1
ATOM 866 C CA . PRO A 1 115 ? -10.244 12.605 17.524 1.00 84.19 115 PRO A CA 1
ATOM 867 C C . PRO A 1 115 ? -9.226 13.206 18.507 1.00 84.19 115 PRO A C 1
ATOM 869 O O . PRO A 1 115 ? -8.432 14.058 18.120 1.00 84.19 115 PRO A O 1
ATOM 872 N N . GLU A 1 116 ? -9.242 12.770 19.765 1.00 88.94 116 GLU A N 1
ATOM 873 C CA . GLU A 1 116 ? -8.333 13.186 20.832 1.00 88.94 116 GLU A CA 1
ATOM 874 C C . GLU A 1 116 ? -6.935 12.548 20.768 1.00 88.94 116 GLU A C 1
ATOM 876 O O . GLU A 1 116 ? -6.018 13.029 21.438 1.00 88.94 116 GLU A O 1
ATOM 881 N N . LEU A 1 117 ? -6.747 11.482 19.979 1.00 86.38 117 LEU A N 1
ATOM 882 C CA . LEU A 1 117 ? -5.431 10.865 19.806 1.00 86.38 117 LEU A CA 1
ATOM 883 C C . LEU A 1 117 ? -4.481 11.817 19.080 1.00 86.38 117 LEU A C 1
ATOM 885 O O . LEU A 1 117 ? -4.821 12.405 18.050 1.00 86.38 117 LEU A O 1
ATOM 889 N N . LYS A 1 118 ? -3.242 11.910 19.569 1.00 89.44 118 LYS A N 1
ATOM 890 C CA . LYS A 1 118 ? -2.192 12.629 18.843 1.00 89.44 118 LYS A CA 1
ATOM 891 C C . LYS A 1 118 ? -1.896 11.914 17.532 1.00 89.44 118 LYS A C 1
ATOM 893 O O . LYS A 1 118 ? -1.879 10.688 17.473 1.00 89.44 118 LYS A O 1
ATOM 898 N N . GLU A 1 119 ? -1.562 12.677 16.499 1.00 84.94 119 GLU A N 1
ATOM 899 C CA . GLU A 1 119 ? -1.272 12.141 15.165 1.00 84.94 119 GLU A CA 1
ATOM 900 C C . GLU A 1 119 ? -0.188 11.050 15.181 1.00 84.94 119 GLU A C 1
ATOM 902 O O . GLU A 1 119 ? -0.361 9.991 14.583 1.00 84.94 119 GLU A O 1
ATOM 907 N N . ALA A 1 120 ? 0.899 11.263 15.928 1.00 86.25 120 ALA A N 1
ATOM 908 C CA . ALA A 1 120 ? 1.978 10.283 16.051 1.00 86.25 120 ALA A CA 1
ATOM 909 C C . ALA A 1 120 ? 1.534 8.975 16.734 1.00 86.25 120 ALA A C 1
ATOM 911 O O . ALA A 1 120 ? 2.026 7.903 16.387 1.00 86.25 120 ALA A O 1
ATOM 912 N N . GLU A 1 121 ? 0.604 9.055 17.688 1.00 86.38 121 GLU A N 1
ATOM 913 C CA . GLU A 1 121 ? 0.042 7.888 18.376 1.00 86.38 121 GLU A CA 1
ATOM 914 C C . GLU A 1 121 ? -0.932 7.150 17.450 1.00 86.38 121 GLU A C 1
ATOM 916 O O . GLU A 1 121 ?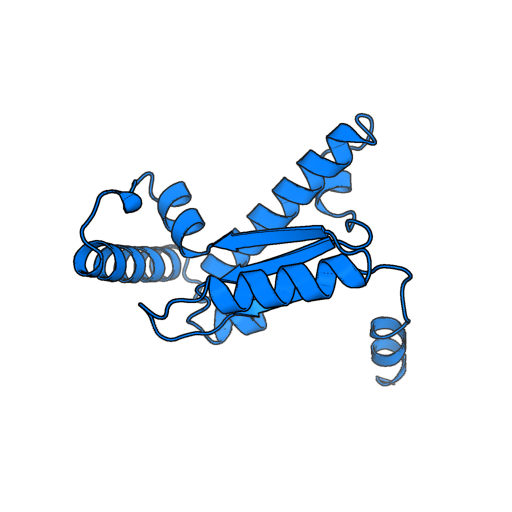 -0.838 5.934 17.297 1.00 86.38 121 GLU A O 1
ATOM 921 N N . ALA A 1 122 ? -1.799 7.889 16.752 1.00 86.88 122 ALA A N 1
ATOM 922 C CA . ALA A 1 122 ? -2.740 7.344 15.779 1.00 86.88 122 ALA A CA 1
ATOM 923 C C . ALA A 1 122 ? -2.032 6.631 14.610 1.00 86.88 122 ALA A C 1
ATOM 925 O O . ALA A 1 122 ? -2.442 5.542 14.218 1.00 86.88 122 ALA A O 1
ATOM 926 N N . ALA A 1 123 ? -0.930 7.188 14.103 1.00 87.81 123 ALA A N 1
ATOM 927 C CA . ALA A 1 123 ? -0.138 6.599 13.021 1.00 87.81 123 ALA A CA 1
ATOM 928 C C . ALA A 1 123 ? 0.512 5.251 13.394 1.00 87.81 123 ALA A C 1
ATOM 930 O O . ALA A 1 123 ? 0.787 4.419 12.523 1.00 87.81 123 ALA A O 1
ATOM 931 N N . ASN A 1 124 ? 0.792 5.043 14.682 1.00 88.19 124 ASN A N 1
ATOM 932 C CA . ASN A 1 124 ? 1.482 3.857 15.188 1.00 88.19 124 ASN A CA 1
ATOM 933 C C . ASN A 1 124 ? 0.528 2.834 15.821 1.00 88.19 124 ASN A C 1
ATOM 935 O O . ASN A 1 124 ? 0.950 1.711 16.082 1.00 88.19 124 ASN A O 1
ATOM 939 N N . LEU A 1 125 ? -0.739 3.192 16.048 1.00 88.06 125 LEU A N 1
ATOM 940 C CA . LEU A 1 125 ? -1.744 2.304 16.621 1.00 88.06 125 LEU A CA 1
ATOM 941 C C . LEU A 1 125 ? -2.343 1.391 15.530 1.00 88.06 125 LEU A C 1
ATOM 943 O O . LEU A 1 125 ? -3.009 1.901 14.624 1.00 88.06 125 LEU A O 1
ATOM 947 N N . PRO A 1 126 ? -2.172 0.056 15.608 1.00 88.94 126 PRO A N 1
ATOM 948 C CA . PRO A 1 126 ? -2.742 -0.866 14.628 1.00 88.94 126 PRO A CA 1
ATOM 949 C C . PRO A 1 126 ? -4.273 -0.783 14.562 1.00 88.94 126 PRO A C 1
ATOM 951 O O . PRO A 1 126 ? -4.951 -0.554 15.570 1.00 88.94 126 PRO A O 1
ATOM 954 N N . LEU A 1 127 ? -4.835 -0.985 13.372 1.00 89.75 127 LEU A N 1
ATOM 955 C CA . LEU A 1 127 ? -6.274 -1.089 13.161 1.00 89.75 127 LEU A CA 1
ATOM 956 C C . LEU A 1 127 ? -6.754 -2.531 13.327 1.00 89.75 127 LEU A C 1
ATOM 958 O O . LEU A 1 127 ? -6.299 -3.445 12.647 1.00 89.75 127 LEU A O 1
ATOM 962 N N . ASN A 1 128 ? -7.752 -2.722 14.186 1.00 90.75 128 ASN A N 1
ATOM 963 C CA . ASN A 1 128 ? -8.350 -4.035 14.404 1.00 90.75 128 ASN A CA 1
ATOM 964 C C . ASN A 1 128 ? -8.958 -4.602 13.105 1.00 90.75 128 ASN A C 1
ATOM 966 O O . ASN A 1 128 ? -9.682 -3.889 12.401 1.00 90.75 128 ASN A O 1
ATOM 970 N N . ARG A 1 129 ? -8.680 -5.880 12.814 1.00 91.50 129 ARG A N 1
ATOM 971 C CA . ARG A 1 129 ? -9.180 -6.640 11.648 1.00 91.50 129 ARG A CA 1
ATOM 972 C C . ARG A 1 129 ? -9.073 -5.873 10.325 1.00 91.50 129 ARG A C 1
ATOM 974 O O . ARG A 1 129 ? -10.026 -5.797 9.545 1.00 91.50 129 ARG A O 1
ATOM 981 N N . THR A 1 130 ? -7.921 -5.261 10.079 1.00 94.38 130 THR A N 1
ATOM 982 C CA . THR A 1 130 ? -7.643 -4.552 8.824 1.00 94.38 130 THR A CA 1
ATOM 983 C C . THR A 1 130 ? -6.539 -5.268 8.063 1.00 94.38 130 THR A C 1
ATOM 985 O O . THR A 1 130 ? -5.483 -5.560 8.613 1.00 94.38 130 THR A O 1
ATOM 988 N N . ALA A 1 131 ? -6.792 -5.581 6.800 1.00 95.00 131 ALA A N 1
ATOM 989 C CA . ALA A 1 131 ? -5.832 -6.188 5.900 1.00 95.00 131 ALA A CA 1
ATOM 990 C C . ALA A 1 131 ? -5.372 -5.157 4.869 1.00 95.00 131 ALA A C 1
ATOM 992 O O . ALA A 1 131 ? -6.200 -4.520 4.227 1.00 95.00 131 ALA A O 1
ATOM 993 N N . TYR A 1 132 ? -4.070 -5.013 4.677 1.00 95.38 132 TYR A N 1
ATOM 994 C CA . TYR A 1 132 ? -3.484 -4.172 3.645 1.00 95.38 132 TYR A CA 1
ATOM 995 C C . TYR A 1 132 ? -2.986 -5.053 2.510 1.00 95.38 132 TYR A C 1
ATOM 997 O O . TYR A 1 132 ? -2.216 -5.985 2.732 1.00 95.38 132 TYR A O 1
ATOM 1005 N N . VAL A 1 133 ? -3.408 -4.750 1.288 1.00 93.75 133 VAL A N 1
ATOM 1006 C CA . VAL A 1 133 ? -2.959 -5.442 0.080 1.00 93.75 133 VAL A CA 1
ATOM 1007 C C . VAL A 1 133 ? -2.079 -4.488 -0.712 1.00 93.75 133 VAL A C 1
ATOM 1009 O O . VAL A 1 133 ? -2.562 -3.540 -1.334 1.00 93.75 133 VAL A O 1
ATOM 1012 N N . LEU A 1 134 ? -0.774 -4.732 -0.665 1.00 91.38 134 LEU A N 1
ATOM 1013 C CA . LEU A 1 134 ? 0.241 -3.971 -1.377 1.00 91.38 134 LEU A CA 1
ATOM 1014 C C . LEU A 1 134 ? 0.447 -4.582 -2.760 1.00 91.38 134 LEU A C 1
ATOM 1016 O O . LEU A 1 134 ? 0.823 -5.747 -2.874 1.00 91.38 134 LEU A O 1
ATOM 1020 N N . LYS A 1 135 ? 0.218 -3.804 -3.819 1.00 87.38 135 LYS A N 1
ATOM 1021 C CA . LYS A 1 135 ? 0.392 -4.261 -5.205 1.00 87.38 135 LYS A CA 1
ATOM 1022 C C . LYS A 1 135 ? 1.515 -3.535 -5.927 1.00 87.38 135 LYS A C 1
ATOM 1024 O O . LYS A 1 135 ? 1.730 -2.340 -5.710 1.00 87.38 135 LYS A O 1
ATOM 1029 N N . SER A 1 136 ? 2.136 -4.252 -6.863 1.00 81.75 136 SER A N 1
ATOM 1030 C CA . SER A 1 136 ? 3.285 -3.807 -7.662 1.00 81.75 136 SER A CA 1
ATOM 1031 C C . SER A 1 136 ? 4.615 -3.791 -6.897 1.00 81.75 136 SER A C 1
ATOM 1033 O O . SER A 1 136 ? 5.442 -2.919 -7.159 1.00 81.75 136 SER A O 1
ATOM 1035 N N . LEU A 1 137 ? 4.833 -4.748 -5.986 1.00 81.06 137 LEU A N 1
ATOM 1036 C CA . LEU A 1 137 ? 6.159 -5.007 -5.412 1.00 81.06 137 LEU A CA 1
ATOM 1037 C C . LEU A 1 137 ? 7.058 -5.643 -6.474 1.00 81.06 137 LEU A C 1
ATOM 1039 O O . LEU A 1 137 ? 6.641 -6.583 -7.155 1.00 81.06 137 LEU A O 1
ATOM 1043 N N . LYS A 1 138 ? 8.269 -5.110 -6.646 1.00 77.62 138 LYS A N 1
ATOM 1044 C CA . LYS A 1 138 ? 9.173 -5.521 -7.734 1.00 77.62 138 LYS A CA 1
ATOM 1045 C C . LYS A 1 138 ? 10.574 -5.882 -7.273 1.00 77.62 138 LYS A C 1
ATOM 1047 O O . LYS A 1 138 ? 11.266 -6.579 -8.010 1.00 77.62 138 LYS A O 1
ATOM 1052 N N . ARG A 1 139 ? 11.016 -5.393 -6.115 1.00 77.56 139 ARG A N 1
ATOM 1053 C CA . ARG A 1 139 ? 12.381 -5.619 -5.622 1.00 77.56 139 ARG A CA 1
ATOM 1054 C C . ARG A 1 139 ? 12.351 -6.462 -4.359 1.00 77.56 139 ARG A C 1
ATOM 1056 O O . ARG A 1 139 ? 11.506 -6.255 -3.497 1.00 77.56 139 ARG A O 1
ATOM 1063 N N . GLU A 1 140 ? 13.320 -7.359 -4.213 1.00 75.62 140 GLU A N 1
ATOM 1064 C CA . GLU A 1 140 ? 13.481 -8.159 -2.989 1.00 75.62 140 GLU A CA 1
ATOM 1065 C C . GLU A 1 140 ? 13.651 -7.271 -1.751 1.00 75.62 140 GLU A C 1
ATOM 1067 O O . GLU A 1 140 ? 13.064 -7.534 -0.709 1.00 75.62 140 GLU A O 1
ATOM 1072 N N . GLN A 1 141 ? 14.379 -6.162 -1.900 1.00 72.81 141 GLN A N 1
ATOM 1073 C CA . GLN A 1 141 ? 14.582 -5.167 -0.844 1.00 72.81 141 GLN A CA 1
ATOM 1074 C C . GLN A 1 141 ? 13.264 -4.528 -0.386 1.00 72.81 141 GLN A C 1
ATOM 1076 O O . GLN A 1 141 ? 13.106 -4.240 0.791 1.00 72.81 141 GLN A O 1
ATOM 1081 N N . GLU A 1 142 ? 12.291 -4.339 -1.286 1.00 72.75 142 GLU A N 1
ATOM 1082 C CA . GLU A 1 142 ? 10.968 -3.828 -0.906 1.00 72.75 142 GLU A CA 1
ATOM 1083 C C . GLU A 1 142 ? 10.206 -4.850 -0.055 1.00 72.75 142 GLU A C 1
ATOM 1085 O O . GLU A 1 142 ? 9.530 -4.468 0.893 1.00 72.75 142 GLU A O 1
ATOM 1090 N N . ALA A 1 143 ? 10.330 -6.140 -0.381 1.00 71.81 143 ALA A N 1
ATOM 1091 C CA . ALA A 1 143 ? 9.677 -7.219 0.354 1.00 71.81 143 ALA A CA 1
ATOM 1092 C C . ALA A 1 143 ? 10.320 -7.489 1.723 1.00 71.81 143 ALA A C 1
ATOM 1094 O O . ALA A 1 143 ? 9.620 -7.903 2.633 1.00 71.81 143 ALA A O 1
ATOM 1095 N N . GLN A 1 144 ? 11.628 -7.258 1.877 1.00 76.00 144 GLN A N 1
ATOM 1096 C CA . GLN A 1 144 ? 12.332 -7.409 3.160 1.00 76.00 144 GLN A CA 1
ATOM 1097 C C . GLN A 1 144 ? 12.043 -6.270 4.148 1.00 76.00 144 GLN A C 1
ATOM 1099 O O . GLN A 1 144 ? 12.188 -6.458 5.353 1.00 76.00 144 GLN A O 1
ATOM 1104 N N . THR A 1 145 ? 11.681 -5.087 3.647 1.00 78.88 145 THR A N 1
ATOM 1105 C CA . THR A 1 145 ? 11.410 -3.901 4.475 1.00 78.88 145 THR A CA 1
ATOM 1106 C C . THR A 1 145 ? 9.977 -3.863 5.025 1.00 78.88 145 THR A C 1
ATOM 1108 O O . THR A 1 145 ? 9.729 -3.148 5.998 1.00 78.88 145 THR A O 1
ATOM 1111 N N . LEU A 1 146 ? 9.039 -4.583 4.398 1.00 69.00 146 LEU A N 1
ATOM 1112 C CA . LEU A 1 146 ? 7.621 -4.661 4.783 1.00 69.00 146 LEU A CA 1
ATOM 1113 C C . LEU A 1 146 ? 7.360 -5.777 5.795 1.00 69.00 146 LEU A C 1
ATOM 1115 O O . LEU A 1 146 ? 6.528 -5.527 6.695 1.00 69.00 146 LEU A O 1
#

Radius of gyration: 17.04 Å; chains: 1; bounding box: 36×34×48 Å